Protein AF-A0AAD8MUQ8-F1 (afdb_monomer)

Radius of gyration: 21.87 Å; Cα contacts (8 Å, |Δi|>4): 112; chains: 1; bounding box: 61×29×67 Å

Mean predicted aligned error: 5.76 Å

Structure (mmCIF, N/CA/C/O backbone):
data_AF-A0AAD8MUQ8-F1
#
_entry.id   AF-A0AAD8MUQ8-F1
#
loop_
_atom_site.group_PDB
_atom_site.id
_atom_site.type_symbol
_atom_site.label_atom_id
_atom_site.label_alt_id
_atom_site.label_comp_id
_atom_site.label_asym_id
_atom_site.label_entity_id
_atom_site.label_seq_id
_atom_site.pdbx_PDB_ins_code
_atom_site.Cartn_x
_atom_site.Cartn_y
_atom_site.Cartn_z
_atom_site.occupancy
_atom_site.B_iso_or_equiv
_atom_site.auth_seq_id
_atom_site.auth_comp_id
_atom_site.auth_asym_id
_atom_site.auth_atom_id
_atom_site.pdbx_PDB_model_num
ATOM 1 N N . MET A 1 1 ? 39.224 -3.585 -36.413 1.00 63.31 1 MET A N 1
ATOM 2 C CA . MET A 1 1 ? 38.374 -4.692 -35.929 1.00 63.31 1 MET A CA 1
ATOM 3 C C . MET A 1 1 ? 38.077 -4.541 -34.438 1.00 63.31 1 MET A C 1
ATOM 5 O O . MET A 1 1 ? 36.918 -4.618 -34.053 1.00 63.31 1 MET A O 1
ATOM 9 N N . ASP A 1 2 ? 39.071 -4.199 -33.618 1.00 81.38 2 ASP A N 1
ATOM 10 C CA . ASP A 1 2 ? 38.879 -4.048 -32.164 1.00 81.38 2 ASP A CA 1
ATOM 11 C C . ASP A 1 2 ? 37.987 -2.857 -31.776 1.00 81.38 2 ASP A C 1
ATOM 13 O O . ASP A 1 2 ? 37.085 -2.999 -30.955 1.00 81.38 2 ASP A O 1
ATOM 17 N N . ALA A 1 3 ? 38.149 -1.700 -32.433 1.00 87.19 3 ALA A N 1
ATOM 18 C CA . ALA A 1 3 ? 37.332 -0.510 -32.158 1.00 87.19 3 ALA A CA 1
ATOM 19 C C . ALA A 1 3 ? 35.840 -0.701 -32.504 1.00 87.19 3 ALA A C 1
ATOM 21 O O . ALA A 1 3 ? 34.961 -0.229 -31.783 1.00 87.19 3 ALA A O 1
ATOM 22 N N . THR A 1 4 ? 35.538 -1.433 -33.582 1.00 92.50 4 THR A N 1
ATOM 23 C CA . THR A 1 4 ? 34.160 -1.748 -33.990 1.00 92.50 4 THR A CA 1
ATOM 24 C C . THR A 1 4 ? 33.505 -2.737 -33.029 1.00 92.50 4 THR A C 1
ATOM 26 O O . THR A 1 4 ? 32.355 -2.541 -32.644 1.00 92.50 4 THR A O 1
ATOM 29 N N . ILE A 1 5 ? 34.248 -3.758 -32.581 1.00 91.94 5 ILE A N 1
ATOM 30 C CA . ILE A 1 5 ? 33.769 -4.720 -31.578 1.00 91.94 5 ILE A CA 1
ATOM 31 C C . ILE A 1 5 ? 33.508 -4.004 -30.246 1.00 91.94 5 ILE A C 1
ATOM 33 O O . ILE A 1 5 ? 32.433 -4.164 -29.669 1.00 91.94 5 ILE A O 1
ATOM 37 N N . ALA A 1 6 ? 34.432 -3.150 -29.793 1.00 92.38 6 ALA A N 1
ATOM 38 C CA . ALA A 1 6 ? 34.261 -2.362 -28.574 1.00 92.38 6 ALA A CA 1
ATOM 39 C C . ALA A 1 6 ? 33.020 -1.452 -28.637 1.00 92.38 6 ALA A C 1
ATOM 41 O O . ALA A 1 6 ? 32.231 -1.414 -27.693 1.00 92.38 6 ALA A O 1
ATOM 42 N N . SER A 1 7 ? 32.795 -0.771 -29.766 1.00 94.19 7 SER A N 1
ATOM 43 C CA . SER A 1 7 ? 31.617 0.083 -29.974 1.00 94.19 7 SER A CA 1
ATOM 44 C C . SER A 1 7 ? 30.297 -0.698 -29.908 1.00 94.19 7 SER A C 1
ATOM 46 O O . SER A 1 7 ? 29.341 -0.247 -29.266 1.00 94.19 7 SER A O 1
ATOM 48 N N . ILE A 1 8 ? 30.248 -1.898 -30.499 1.00 95.56 8 ILE A N 1
ATOM 49 C CA . ILE A 1 8 ? 29.075 -2.780 -30.417 1.00 95.56 8 ILE A CA 1
ATOM 50 C C . ILE A 1 8 ? 28.816 -3.188 -28.963 1.00 95.56 8 ILE A C 1
ATOM 52 O O . ILE A 1 8 ? 27.686 -3.067 -28.489 1.00 95.56 8 ILE A O 1
ATOM 56 N N . VAL A 1 9 ? 29.849 -3.614 -28.229 1.00 96.00 9 VAL A N 1
ATOM 57 C CA . VAL A 1 9 ? 29.714 -4.027 -26.822 1.00 96.00 9 VAL A CA 1
ATOM 58 C C . VAL A 1 9 ? 29.186 -2.881 -25.957 1.00 96.00 9 VAL A C 1
ATOM 60 O O . VAL A 1 9 ? 28.231 -3.074 -25.205 1.00 96.00 9 VAL A O 1
ATOM 63 N N . ILE A 1 10 ? 29.742 -1.675 -26.100 1.00 96.75 10 ILE A N 1
ATOM 64 C CA . ILE A 1 10 ? 29.284 -0.484 -25.366 1.00 96.75 10 ILE A CA 1
ATOM 65 C C . ILE A 1 10 ? 27.815 -0.187 -25.681 1.00 96.75 10 ILE A C 1
ATOM 67 O O . ILE A 1 10 ? 27.024 0.06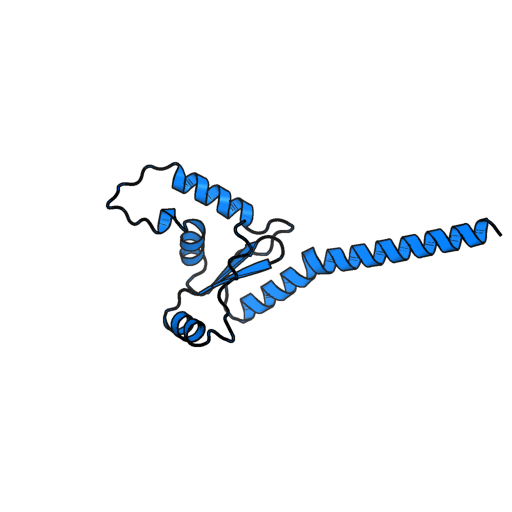6 -24.771 1.00 96.75 10 ILE A O 1
ATOM 71 N N . SER A 1 11 ? 27.431 -0.263 -26.956 1.00 96.44 11 SER A N 1
ATOM 72 C CA . SER A 1 11 ? 26.056 -0.002 -27.392 1.00 96.44 11 SER A CA 1
ATOM 73 C C . SER A 1 11 ? 25.070 -1.010 -26.795 1.00 96.44 11 SER A C 1
ATOM 75 O O . SER A 1 11 ? 24.010 -0.629 -26.295 1.00 96.44 11 SER A O 1
ATOM 77 N N . VAL A 1 12 ? 25.433 -2.296 -26.776 1.00 97.31 12 VAL A N 1
ATOM 78 C CA . VAL A 1 12 ? 24.619 -3.353 -26.156 1.00 97.31 12 VAL A CA 1
ATOM 79 C C . VAL A 1 12 ? 24.483 -3.122 -24.651 1.00 97.31 12 VAL A C 1
ATOM 81 O O . VAL A 1 12 ? 23.370 -3.179 -24.124 1.00 97.31 12 VAL A O 1
ATOM 84 N N . LEU A 1 13 ? 25.577 -2.801 -23.954 1.00 97.69 13 LEU A N 1
ATOM 85 C CA . LEU A 1 13 ? 25.544 -2.501 -22.520 1.00 97.69 13 LEU A CA 1
ATOM 86 C C . LEU A 1 13 ? 24.654 -1.291 -22.214 1.00 97.69 13 LEU A C 1
ATOM 88 O O . LEU A 1 13 ? 23.829 -1.352 -21.300 1.00 97.69 13 LEU A O 1
ATOM 92 N N . ALA A 1 14 ? 24.756 -0.223 -23.007 1.00 97.56 14 ALA A N 1
ATOM 93 C CA . ALA A 1 14 ? 23.923 0.965 -22.859 1.00 97.56 14 ALA A CA 1
ATOM 94 C C . ALA A 1 14 ? 22.428 0.643 -23.025 1.00 97.56 14 ALA A C 1
ATOM 96 O O . ALA A 1 14 ? 21.610 1.066 -22.204 1.00 97.56 14 ALA A O 1
ATOM 97 N N . LEU A 1 15 ? 22.063 -0.163 -24.029 1.00 97.88 15 LEU A N 1
ATOM 98 C CA . LEU A 1 15 ? 20.681 -0.608 -24.236 1.00 97.88 15 LEU A CA 1
ATOM 99 C C . LEU A 1 15 ? 20.166 -1.459 -23.072 1.00 97.88 15 LEU A C 1
ATOM 101 O O . LEU A 1 15 ? 19.025 -1.288 -22.637 1.00 97.88 15 LEU A O 1
ATOM 105 N N . VAL A 1 16 ? 21.000 -2.353 -22.536 1.00 97.88 16 VAL A N 1
ATOM 106 C CA . VAL A 1 16 ? 20.649 -3.174 -21.371 1.00 97.88 16 VAL A CA 1
ATOM 107 C C . VAL A 1 16 ? 20.391 -2.287 -20.152 1.00 97.88 16 VAL A C 1
ATOM 109 O O . VAL A 1 16 ? 19.338 -2.418 -19.523 1.00 97.88 16 VAL A O 1
ATOM 112 N N . ILE A 1 17 ? 21.293 -1.345 -19.857 1.00 97.94 17 ILE A N 1
ATOM 113 C CA . ILE A 1 17 ? 21.144 -0.390 -18.750 1.00 97.94 17 ILE A CA 1
ATOM 114 C C . ILE A 1 17 ? 19.855 0.418 -18.918 1.00 97.94 17 ILE A C 1
ATOM 116 O O . ILE A 1 17 ? 19.040 0.458 -17.996 1.00 97.94 17 ILE A O 1
ATOM 120 N N . LEU A 1 18 ? 19.622 0.987 -20.103 1.00 98.00 18 LEU A N 1
ATOM 121 C CA . LEU A 1 18 ? 18.411 1.750 -20.407 1.00 98.00 18 LEU A CA 1
ATOM 122 C C . LEU A 1 18 ? 17.141 0.916 -20.190 1.00 98.00 18 LEU A C 1
ATOM 124 O O . LEU A 1 18 ? 16.159 1.378 -19.607 1.00 98.00 18 LEU A O 1
ATOM 128 N N . ARG A 1 19 ? 17.147 -0.349 -20.614 1.00 98.00 19 ARG A N 1
ATOM 129 C CA . ARG A 1 19 ? 15.989 -1.224 -20.420 1.00 98.00 19 ARG A CA 1
ATOM 130 C C . ARG A 1 19 ? 15.718 -1.480 -18.935 1.00 98.00 19 ARG A C 1
ATOM 132 O O . ARG A 1 19 ? 14.557 -1.493 -18.514 1.00 98.00 19 ARG A O 1
ATOM 139 N N . TYR A 1 20 ? 16.766 -1.681 -18.136 1.00 97.75 20 TYR A N 1
ATOM 140 C CA . TYR A 1 20 ? 16.641 -1.881 -16.692 1.00 97.75 20 TYR A CA 1
ATOM 141 C C . TYR A 1 20 ? 16.173 -0.619 -15.967 1.00 97.75 20 TYR A C 1
ATOM 143 O O . TYR A 1 20 ? 15.289 -0.724 -15.114 1.00 97.75 20 TYR A O 1
ATOM 151 N N . THR A 1 21 ? 16.680 0.563 -16.326 1.00 97.25 21 THR A N 1
ATOM 152 C CA . THR A 1 21 ? 16.244 1.831 -15.719 1.00 97.25 21 THR A CA 1
ATOM 153 C C . THR A 1 21 ? 14.771 2.105 -16.008 1.00 97.25 21 THR A C 1
ATOM 155 O O . THR A 1 21 ? 14.021 2.406 -15.080 1.00 97.25 21 THR A O 1
ATOM 158 N N . ILE A 1 22 ? 14.307 1.884 -17.244 1.00 97.56 22 ILE A N 1
ATOM 159 C CA . ILE A 1 22 ? 12.883 1.997 -17.602 1.00 97.56 22 ILE A CA 1
ATOM 160 C C . ILE A 1 22 ? 12.039 1.002 -16.797 1.00 97.56 22 ILE A C 1
ATOM 162 O O . ILE A 1 22 ? 10.992 1.361 -16.250 1.00 97.56 22 ILE A O 1
ATOM 166 N N . LYS A 1 23 ? 12.483 -0.256 -16.680 1.00 97.00 23 LYS A N 1
ATOM 167 C CA . LYS A 1 23 ? 11.779 -1.278 -15.890 1.00 97.00 23 LYS A CA 1
ATOM 168 C C . LYS A 1 23 ? 11.684 -0.879 -14.413 1.00 97.00 23 LYS A C 1
ATOM 170 O O . LYS A 1 23 ? 10.627 -1.059 -13.802 1.00 97.00 23 LYS A O 1
ATOM 175 N N . LEU A 1 24 ? 12.755 -0.320 -13.852 1.00 96.06 24 LEU A N 1
ATOM 176 C CA . LEU A 1 24 ? 12.812 0.134 -12.466 1.00 96.06 24 LEU A CA 1
ATOM 177 C C . LEU A 1 24 ? 11.902 1.347 -12.242 1.00 96.06 24 LEU A C 1
ATOM 179 O O . LEU A 1 24 ? 11.061 1.317 -11.345 1.00 96.06 24 LEU A O 1
ATOM 183 N N . ALA A 1 25 ? 11.977 2.357 -13.109 1.00 95.94 25 ALA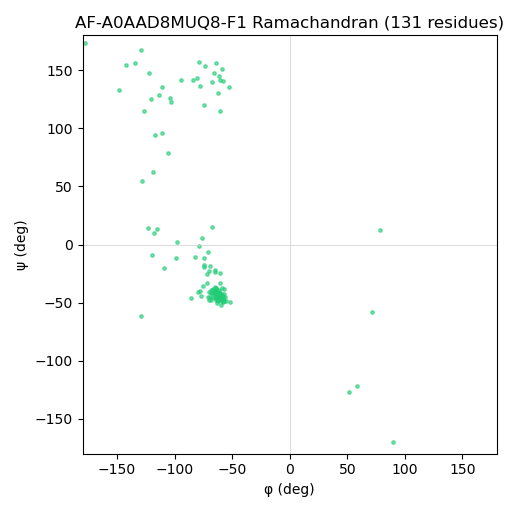 A N 1
ATOM 184 C CA . ALA A 1 25 ? 11.104 3.527 -13.059 1.00 95.94 25 ALA A CA 1
ATOM 185 C C . ALA A 1 25 ? 9.623 3.127 -13.167 1.00 95.94 25 ALA A C 1
ATOM 187 O O . ALA A 1 25 ? 8.782 3.578 -12.388 1.00 95.94 25 ALA A O 1
ATOM 188 N N . ASN A 1 26 ? 9.291 2.195 -14.062 1.00 95.94 26 ASN A N 1
ATOM 189 C CA . ASN A 1 26 ? 7.931 1.674 -14.182 1.00 95.94 26 ASN A CA 1
ATOM 190 C C . ASN A 1 26 ? 7.459 0.966 -12.912 1.00 95.94 26 ASN A C 1
ATOM 192 O O . ASN A 1 26 ? 6.340 1.207 -12.457 1.00 95.94 26 ASN A O 1
ATOM 196 N N . ARG A 1 27 ? 8.300 0.116 -12.316 1.00 94.25 27 ARG A N 1
ATOM 197 C CA . ARG A 1 27 ? 7.950 -0.651 -11.115 1.00 94.25 27 ARG A CA 1
ATOM 198 C C . ARG A 1 27 ? 7.812 0.227 -9.874 1.00 94.25 27 ARG A C 1
ATOM 200 O O . ARG A 1 27 ? 6.864 0.037 -9.117 1.00 94.25 27 ARG A O 1
ATOM 207 N N . TYR A 1 28 ? 8.751 1.143 -9.662 1.00 95.19 28 TYR A N 1
ATOM 208 C CA . TYR A 1 28 ? 8.872 1.893 -8.415 1.00 95.19 28 TYR A CA 1
ATOM 209 C C . TYR A 1 28 ? 8.261 3.291 -8.470 1.00 95.19 28 TYR A C 1
ATOM 211 O O . TYR A 1 28 ? 8.109 3.878 -7.406 1.00 95.19 28 TYR A O 1
ATOM 219 N N . TRP A 1 29 ? 7.887 3.817 -9.642 1.00 93.75 29 TRP A N 1
ATOM 220 C CA . TRP A 1 29 ? 7.335 5.171 -9.775 1.00 93.75 29 TRP A CA 1
ATOM 221 C C . TRP A 1 29 ? 6.020 5.216 -10.556 1.00 93.75 29 TRP A C 1
ATOM 223 O O . TRP A 1 29 ? 4.983 5.580 -9.999 1.00 93.75 29 TRP A O 1
ATOM 233 N N . PHE A 1 30 ? 6.021 4.810 -11.830 1.00 95.75 30 PHE A N 1
ATOM 234 C CA . PHE A 1 30 ? 4.849 5.004 -12.693 1.00 95.75 30 PHE A CA 1
ATOM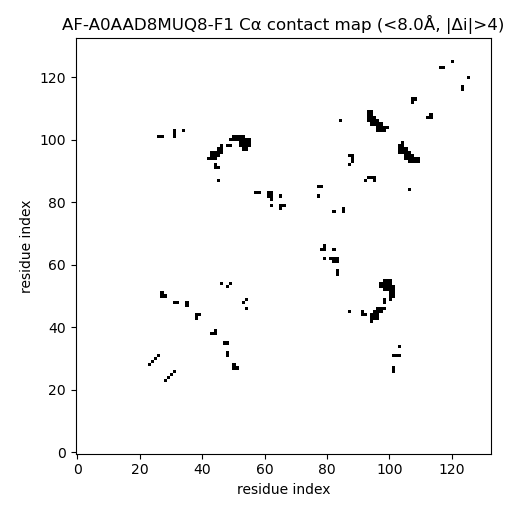 235 C C . PHE A 1 30 ? 3.673 4.092 -12.326 1.00 95.75 30 PHE A C 1
ATOM 237 O O . PHE A 1 30 ? 2.535 4.557 -12.227 1.00 95.75 30 PHE A O 1
ATOM 244 N N . ARG A 1 31 ? 3.924 2.798 -12.084 1.00 95.69 31 ARG A N 1
ATOM 245 C CA . ARG A 1 31 ? 2.865 1.841 -11.730 1.00 95.69 31 ARG A CA 1
ATOM 246 C C . ARG A 1 31 ? 2.195 2.182 -10.390 1.00 95.69 31 ARG A C 1
ATOM 248 O O . ARG A 1 31 ? 0.964 2.234 -10.388 1.00 95.69 31 ARG A O 1
ATOM 255 N N . PRO A 1 32 ? 2.925 2.464 -9.290 1.00 95.69 32 PRO A N 1
ATOM 256 C CA . PRO A 1 32 ? 2.304 2.879 -8.033 1.00 95.69 32 PRO A CA 1
ATOM 257 C C . PRO A 1 32 ? 1.448 4.141 -8.180 1.00 95.69 32 PRO A C 1
ATOM 259 O O . PRO A 1 32 ? 0.294 4.128 -7.764 1.00 95.69 32 PRO A O 1
ATOM 262 N N . LYS A 1 33 ? 1.934 5.180 -8.877 1.00 95.62 33 LYS A N 1
ATOM 263 C CA . LYS A 1 33 ? 1.150 6.407 -9.120 1.00 95.62 33 LYS A CA 1
ATOM 264 C C . LYS A 1 33 ? -0.127 6.154 -9.922 1.00 95.62 33 LYS A C 1
ATOM 266 O O . LYS A 1 33 ? -1.172 6.726 -9.619 1.00 95.62 33 LYS A O 1
ATOM 271 N N . LYS A 1 34 ? -0.072 5.276 -10.931 1.00 97.06 34 LYS A N 1
ATOM 272 C CA . LYS A 1 34 ? -1.258 4.894 -11.712 1.00 97.06 34 LYS A CA 1
ATOM 273 C C . LYS A 1 34 ? -2.287 4.162 -10.848 1.00 97.06 34 LYS A C 1
ATOM 275 O O . LYS A 1 34 ? -3.473 4.461 -10.948 1.00 97.06 34 LYS A O 1
ATOM 280 N N . ILE A 1 35 ? -1.840 3.229 -10.003 1.00 97.25 35 ILE A N 1
ATOM 281 C CA . ILE A 1 35 ? -2.709 2.527 -9.046 1.00 97.25 35 ILE A CA 1
ATOM 282 C C . ILE A 1 35 ? -3.320 3.528 -8.065 1.00 97.25 35 ILE A C 1
ATOM 284 O O . ILE A 1 35 ? -4.531 3.523 -7.886 1.00 97.25 35 ILE A O 1
ATOM 288 N N . GLU A 1 36 ? -2.515 4.426 -7.493 1.00 97.06 36 GLU A N 1
ATOM 289 C CA . GLU A 1 36 ? -2.989 5.448 -6.557 1.00 97.06 36 GLU A CA 1
ATOM 290 C C . GLU A 1 36 ? -4.117 6.289 -7.163 1.00 97.06 36 GLU A C 1
ATOM 292 O O . GLU A 1 36 ? -5.173 6.446 -6.551 1.00 97.06 36 GLU A O 1
ATOM 297 N N . LYS A 1 37 ? -3.923 6.772 -8.396 1.00 97.88 37 LYS A N 1
ATOM 298 C CA . LYS A 1 37 ? -4.940 7.539 -9.119 1.00 97.88 37 LYS A CA 1
ATOM 299 C C . LYS A 1 37 ? -6.243 6.746 -9.262 1.00 97.88 37 LYS A C 1
ATOM 301 O O . LYS A 1 37 ? -7.300 7.260 -8.914 1.00 97.88 37 LYS A O 1
ATOM 306 N N . ARG A 1 38 ? -6.166 5.483 -9.700 1.00 98.06 38 ARG A N 1
ATOM 307 C CA . ARG A 1 38 ? -7.344 4.607 -9.836 1.00 98.06 38 ARG A CA 1
ATOM 308 C C . ARG A 1 38 ? -8.056 4.375 -8.505 1.00 98.06 38 ARG A C 1
ATOM 310 O O . ARG A 1 38 ? -9.278 4.403 -8.458 1.00 98.06 38 ARG A O 1
ATOM 317 N N . LEU A 1 39 ? -7.316 4.170 -7.419 1.00 97.56 39 LEU A N 1
ATOM 318 C CA . LEU A 1 39 ? -7.914 3.979 -6.096 1.00 97.56 39 LEU A CA 1
ATOM 319 C C . LEU A 1 39 ? -8.660 5.231 -5.627 1.00 97.56 39 LEU A C 1
ATOM 321 O O . LEU A 1 39 ? -9.777 5.119 -5.123 1.00 97.56 39 LEU A O 1
ATOM 325 N N . ARG A 1 40 ? -8.086 6.417 -5.856 1.00 97.31 40 ARG A N 1
ATOM 326 C CA . ARG A 1 40 ? -8.741 7.695 -5.548 1.00 97.31 40 ARG A CA 1
ATOM 327 C C . ARG A 1 40 ? -10.013 7.901 -6.376 1.00 97.31 40 ARG A C 1
ATOM 329 O O . ARG A 1 40 ? -11.022 8.308 -5.811 1.00 97.31 40 ARG A O 1
ATOM 336 N N . GLU A 1 41 ? -9.991 7.554 -7.666 1.00 97.81 41 GLU A N 1
ATOM 337 C CA . GLU A 1 41 ? -11.181 7.555 -8.539 1.00 97.81 41 GLU A CA 1
ATOM 338 C C . GLU A 1 41 ? -12.285 6.618 -8.009 1.00 97.81 41 GLU A C 1
ATOM 340 O O . GLU A 1 41 ? -13.458 6.972 -8.028 1.00 97.81 41 GLU A O 1
ATOM 345 N N . LEU A 1 42 ? -11.919 5.459 -7.449 1.00 95.75 42 LEU A N 1
ATOM 346 C CA . LEU A 1 42 ? -12.847 4.506 -6.813 1.00 95.75 42 LEU A CA 1
ATOM 347 C C . LEU A 1 42 ? -13.320 4.934 -5.406 1.00 95.75 42 LEU A C 1
ATOM 349 O O . LEU A 1 42 ? -13.992 4.165 -4.703 1.00 95.75 42 LEU A O 1
ATOM 353 N N . GLY A 1 43 ? -12.957 6.140 -4.965 1.00 96.00 43 GLY A N 1
ATOM 354 C CA . GLY A 1 43 ? -13.338 6.708 -3.674 1.00 96.00 43 GLY A CA 1
ATOM 355 C C . GLY A 1 43 ? -12.536 6.182 -2.484 1.00 96.00 43 GLY A C 1
ATOM 356 O O . GLY A 1 43 ? -12.939 6.402 -1.343 1.00 96.00 43 GLY A O 1
ATOM 357 N N . PHE A 1 44 ? -11.421 5.482 -2.712 1.00 97.44 44 PHE A N 1
ATOM 358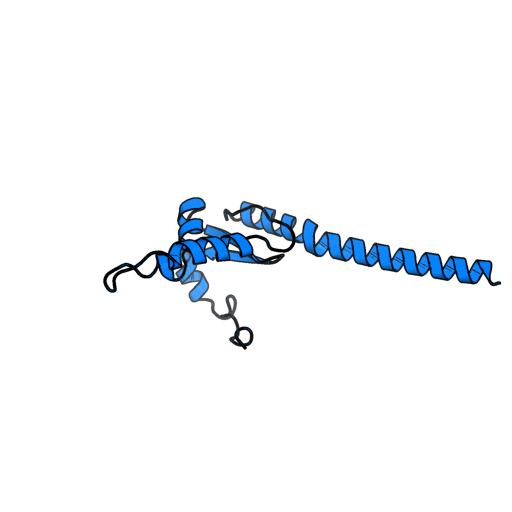 C CA . PHE A 1 44 ? -10.508 5.105 -1.636 1.00 97.44 44 PHE A CA 1
ATOM 359 C C . PHE A 1 44 ? -9.590 6.274 -1.266 1.00 97.44 44 PHE A C 1
ATOM 361 O O . PHE A 1 44 ? -9.123 7.028 -2.123 1.00 97.44 44 PHE A O 1
ATOM 368 N N . ARG A 1 45 ? -9.289 6.406 0.028 1.00 97.38 45 ARG A N 1
ATOM 369 C CA . ARG A 1 45 ? -8.380 7.434 0.557 1.00 97.38 45 ARG A CA 1
ATOM 370 C C . ARG A 1 45 ? -7.218 6.800 1.317 1.00 97.38 45 ARG A C 1
ATOM 372 O O . ARG A 1 45 ? -7.363 5.747 1.918 1.00 97.38 45 ARG A O 1
ATOM 379 N N . GLY A 1 46 ? -6.051 7.423 1.283 1.00 96.19 46 GLY A N 1
ATOM 380 C CA . GLY A 1 46 ? -4.854 6.856 1.892 1.00 96.19 46 GLY A CA 1
ATOM 381 C C . GLY A 1 46 ? -3.659 7.784 1.772 1.00 96.19 46 GLY A C 1
ATOM 382 O O . GLY A 1 46 ? -3.728 8.828 1.102 1.00 96.19 46 GLY A O 1
ATOM 383 N N . ASN A 1 47 ? -2.563 7.389 2.418 1.00 95.62 47 ASN A N 1
ATOM 384 C CA . ASN A 1 47 ? -1.285 8.070 2.265 1.00 95.62 47 ASN A CA 1
ATOM 385 C C . ASN A 1 47 ? -0.831 8.003 0.787 1.00 95.62 47 ASN A C 1
ATOM 387 O O . ASN A 1 47 ? -1.017 6.974 0.125 1.00 95.62 47 ASN A O 1
ATOM 391 N N . PRO A 1 48 ? -0.234 9.080 0.245 1.00 95.25 48 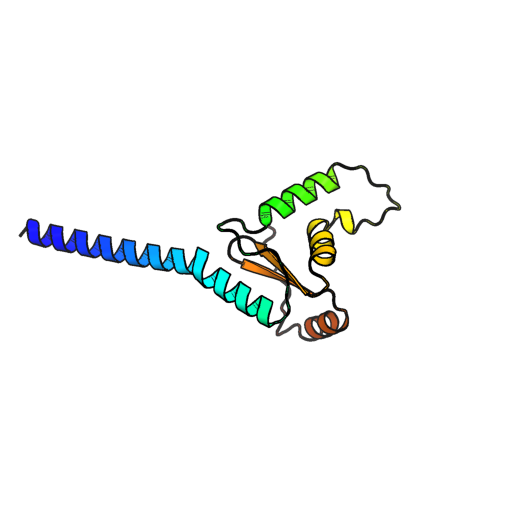PRO A N 1
ATOM 392 C CA . PRO A 1 48 ? 0.424 9.025 -1.056 1.00 95.25 48 PRO A CA 1
ATOM 393 C C . PRO A 1 48 ? 1.540 7.978 -1.075 1.00 95.25 48 PRO A C 1
ATOM 395 O O . PRO A 1 48 ? 2.168 7.704 -0.049 1.00 95.25 48 PRO A O 1
ATOM 398 N N . TYR A 1 49 ? 1.815 7.405 -2.245 1.00 95.06 49 TYR A N 1
ATOM 399 C CA . TYR A 1 49 ? 2.883 6.417 -2.377 1.00 95.06 49 TYR A CA 1
ATOM 400 C C . TYR A 1 49 ? 4.270 7.001 -2.037 1.00 95.06 49 TYR A C 1
ATOM 402 O O . TYR A 1 49 ? 4.683 8.023 -2.591 1.00 95.06 49 TYR A O 1
ATOM 410 N N . ARG A 1 50 ? 5.018 6.301 -1.170 1.00 93.88 50 ARG A N 1
ATOM 411 C CA . ARG A 1 50 ? 6.432 6.562 -0.835 1.00 93.88 50 ARG A CA 1
ATOM 412 C C . ARG A 1 50 ? 7.315 5.438 -1.383 1.00 93.88 50 ARG A C 1
ATOM 414 O O . ARG A 1 50 ? 6.977 4.263 -1.237 1.00 93.88 50 ARG A O 1
ATOM 421 N N . ILE A 1 51 ? 8.445 5.786 -2.006 1.00 90.19 51 ILE A N 1
ATOM 422 C CA . ILE A 1 51 ? 9.311 4.814 -2.696 1.00 90.19 51 ILE A CA 1
ATOM 423 C C . ILE A 1 51 ? 9.849 3.755 -1.713 1.00 90.19 51 ILE A C 1
ATOM 425 O O . ILE A 1 51 ? 10.168 4.052 -0.564 1.00 90.19 51 ILE A O 1
ATOM 429 N N . VAL A 1 52 ? 9.989 2.519 -2.203 1.00 80.56 52 VAL A N 1
ATOM 430 C CA . VAL A 1 52 ? 10.598 1.344 -1.546 1.00 80.56 52 VAL A CA 1
ATOM 431 C C . VAL A 1 52 ? 9.772 0.746 -0.410 1.00 80.56 52 VAL A C 1
ATOM 433 O O . VAL A 1 52 ? 9.416 -0.426 -0.510 1.00 80.56 52 VAL A O 1
ATOM 436 N N . PHE A 1 53 ? 9.443 1.517 0.626 1.00 84.88 53 PHE A N 1
ATOM 437 C CA . PHE A 1 53 ? 8.842 0.984 1.858 1.00 84.88 53 PHE A CA 1
ATOM 438 C C . PHE A 1 53 ? 7.368 1.351 2.042 1.00 84.88 53 PHE A C 1
ATOM 440 O O . PHE A 1 53 ? 6.649 0.635 2.741 1.00 84.88 53 PHE A O 1
ATOM 447 N N . GLY A 1 54 ? 6.880 2.400 1.373 1.00 91.75 54 GLY A N 1
ATOM 448 C CA . GLY A 1 54 ? 5.506 2.857 1.557 1.00 91.75 54 GLY A CA 1
ATOM 449 C C . GLY A 1 54 ? 5.239 3.234 3.017 1.00 91.75 54 GLY A C 1
ATOM 450 O O . GLY A 1 54 ? 5.929 4.083 3.574 1.00 91.75 54 GLY A O 1
ATOM 451 N N . ASP A 1 55 ? 4.256 2.575 3.623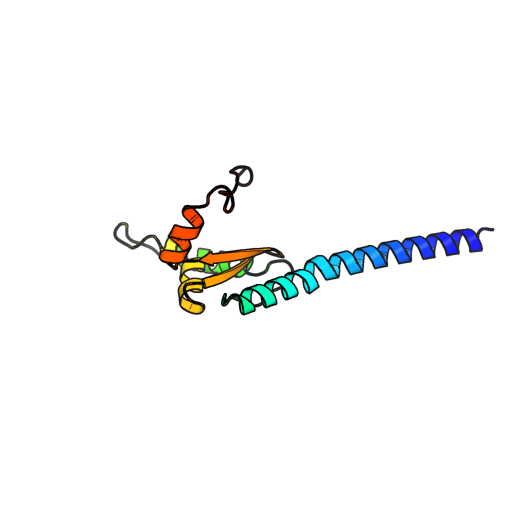 1.00 94.62 55 ASP A N 1
ATOM 452 C CA . ASP A 1 55 ? 3.791 2.778 4.997 1.00 94.62 55 ASP A CA 1
ATOM 453 C C . ASP A 1 55 ? 4.378 1.784 6.012 1.00 94.62 55 ASP A C 1
ATOM 455 O O . ASP A 1 55 ? 4.040 1.840 7.193 1.00 94.62 55 ASP A O 1
ATOM 459 N N . ALA A 1 56 ? 5.264 0.874 5.590 1.00 91.38 56 ALA A N 1
ATOM 460 C CA . ALA A 1 56 ? 5.778 -0.194 6.453 1.00 91.38 56 ALA A CA 1
ATOM 461 C C . ALA A 1 56 ? 6.445 0.327 7.742 1.00 91.38 56 ALA A C 1
ATOM 463 O O . ALA A 1 56 ? 6.252 -0.248 8.813 1.00 91.38 56 ALA A O 1
ATOM 464 N N . ASN A 1 57 ? 7.176 1.440 7.651 1.00 91.12 57 ASN A N 1
ATOM 465 C CA . ASN A 1 57 ? 7.819 2.054 8.813 1.00 91.12 57 ASN A CA 1
ATOM 466 C C . ASN A 1 57 ? 6.783 2.596 9.804 1.00 91.12 57 ASN A C 1
ATOM 468 O O . ASN A 1 57 ? 6.884 2.328 10.998 1.00 91.12 57 ASN A O 1
ATOM 472 N N . ASP A 1 58 ? 5.752 3.290 9.318 1.00 93.75 58 ASP A N 1
ATOM 473 C CA . ASP A 1 58 ? 4.696 3.833 10.177 1.00 93.75 58 ASP A CA 1
ATOM 474 C C . ASP A 1 58 ? 3.917 2.707 10.873 1.00 93.75 58 ASP A C 1
ATOM 476 O O . ASP A 1 58 ? 3.564 2.835 12.044 1.00 93.75 58 ASP A O 1
ATOM 480 N N . VAL A 1 59 ? 3.687 1.585 10.177 1.00 93.56 59 VAL A N 1
ATOM 481 C CA . VAL A 1 59 ? 3.070 0.381 10.757 1.00 93.56 59 VAL A CA 1
ATOM 482 C C . VAL A 1 59 ? 3.895 -0.126 11.941 1.00 93.56 59 VAL A C 1
ATOM 484 O O . VAL A 1 59 ? 3.332 -0.397 13.002 1.00 93.56 59 VAL A O 1
ATOM 487 N N . GLY A 1 60 ? 5.216 -0.242 11.775 1.00 92.12 60 GLY A N 1
ATOM 488 C CA . GLY A 1 60 ? 6.127 -0.687 12.832 1.00 92.12 60 GLY A CA 1
ATOM 489 C C . GLY A 1 60 ? 6.186 0.285 14.012 1.00 92.12 60 GLY A C 1
ATOM 490 O O . GLY A 1 60 ? 6.059 -0.141 15.158 1.00 92.12 60 GLY A O 1
ATOM 491 N N . LEU A 1 61 ? 6.304 1.585 13.734 1.00 94.38 61 LEU A N 1
ATOM 492 C CA . LEU A 1 61 ? 6.377 2.638 14.752 1.00 94.38 61 LEU A CA 1
ATOM 493 C C . LEU A 1 61 ? 5.103 2.714 15.595 1.00 94.38 61 LEU A C 1
ATOM 495 O O . LEU A 1 61 ? 5.168 2.677 16.823 1.00 94.38 61 LEU A O 1
ATOM 499 N N . ILE A 1 62 ? 3.936 2.765 14.947 1.00 94.50 62 ILE A N 1
ATOM 500 C CA . ILE A 1 62 ? 2.647 2.810 15.645 1.00 94.50 62 ILE A CA 1
ATOM 501 C C . ILE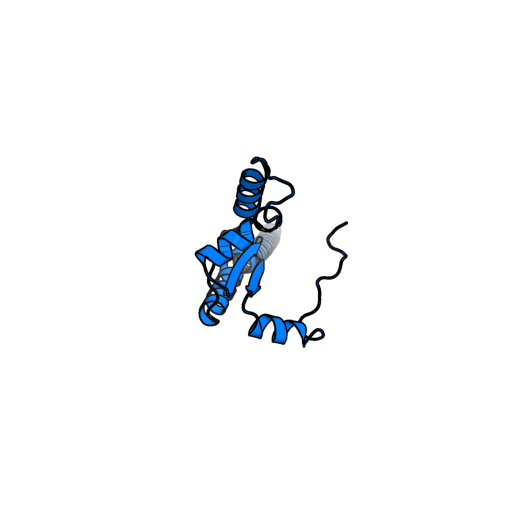 A 1 62 ? 2.420 1.518 16.433 1.00 94.50 62 ILE A C 1
ATOM 503 O O . ILE A 1 62 ? 1.935 1.568 17.564 1.00 94.50 62 ILE A O 1
ATOM 507 N N . ARG A 1 63 ? 2.810 0.359 15.884 1.00 93.38 63 ARG A N 1
ATOM 508 C CA . ARG A 1 63 ? 2.754 -0.907 16.623 1.00 93.38 63 ARG A CA 1
ATOM 509 C C . ARG A 1 63 ? 3.607 -0.837 17.884 1.00 93.38 63 ARG A C 1
ATOM 511 O O . ARG A 1 63 ? 3.066 -1.088 18.953 1.00 93.38 63 ARG A O 1
ATOM 518 N N . ALA A 1 64 ? 4.876 -0.445 17.772 1.00 93.31 64 ALA A N 1
ATOM 519 C CA . ALA A 1 64 ? 5.789 -0.326 18.907 1.00 93.31 64 ALA A CA 1
ATOM 520 C C . ALA A 1 64 ? 5.240 0.619 19.991 1.00 93.31 64 ALA A C 1
ATOM 522 O O . ALA A 1 64 ? 5.229 0.264 21.170 1.00 93.31 64 ALA A O 1
ATOM 523 N N . GLN A 1 65 ? 4.713 1.780 19.584 1.00 93.56 65 GLN A N 1
ATOM 524 C CA . GLN A 1 65 ? 4.138 2.785 20.481 1.00 93.56 65 GLN A CA 1
ATOM 525 C C . GLN A 1 65 ? 2.893 2.290 21.225 1.00 93.56 65 GLN A C 1
ATOM 527 O O . GLN A 1 65 ? 2.687 2.636 22.387 1.00 93.56 65 GLN A O 1
ATOM 532 N N . VAL A 1 66 ? 2.031 1.519 20.561 1.00 92.00 66 VAL A N 1
ATOM 533 C CA . VAL A 1 66 ? 0.855 0.944 21.220 1.00 92.00 66 VAL A CA 1
ATOM 534 C C . VAL A 1 66 ? 1.264 -0.228 22.102 1.00 92.00 66 VAL A C 1
ATOM 536 O O . VAL A 1 66 ? 0.702 -0.380 23.182 1.00 92.00 66 VAL A O 1
ATOM 539 N N . THR A 1 67 ? 2.256 -1.027 21.689 1.00 89.25 67 THR A N 1
ATOM 540 C CA . THR A 1 67 ? 2.712 -2.182 22.468 1.00 89.25 67 THR A CA 1
ATOM 541 C C . THR A 1 67 ? 3.489 -1.828 23.732 1.00 89.25 67 THR A C 1
ATOM 543 O O . THR A 1 67 ? 3.491 -2.616 24.674 1.00 89.25 67 THR A O 1
ATOM 546 N N . SER A 1 68 ? 4.121 -0.656 23.785 1.00 91.50 68 SER A N 1
ATOM 547 C CA . SER A 1 68 ? 4.866 -0.212 24.967 1.00 91.50 68 SER A CA 1
ATOM 548 C C . SER A 1 68 ? 3.973 0.229 26.129 1.00 91.50 68 SER A C 1
ATOM 550 O O . SER A 1 68 ? 4.441 0.305 27.261 1.00 91.50 68 SER A O 1
ATOM 552 N N . LYS A 1 69 ? 2.694 0.517 25.871 1.00 90.75 69 LYS A N 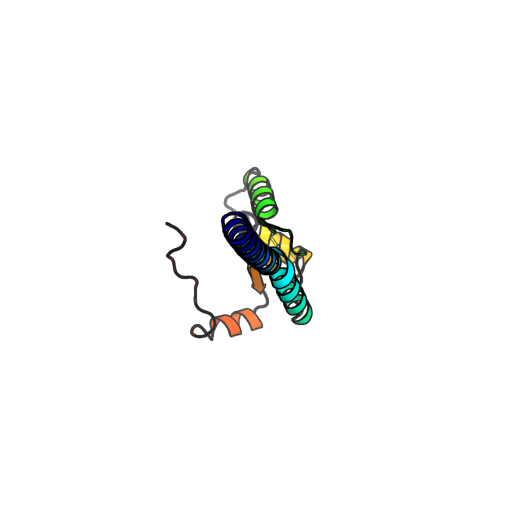1
ATOM 553 C CA . LYS A 1 69 ? 1.735 0.907 26.910 1.00 90.75 69 LYS A CA 1
ATOM 554 C C . LYS A 1 69 ? 1.145 -0.337 27.589 1.00 90.75 69 LYS A C 1
ATOM 556 O O . LYS A 1 69 ? 0.882 -1.316 26.883 1.00 90.75 69 LYS A O 1
ATOM 561 N N . PRO A 1 70 ? 0.921 -0.330 28.913 1.00 90.69 70 PRO A N 1
ATOM 562 C CA . PRO A 1 70 ? 0.171 -1.395 29.576 1.00 90.69 70 PRO A CA 1
ATOM 563 C C . PRO A 1 70 ? -1.283 -1.425 29.075 1.00 90.69 70 PRO A C 1
ATOM 565 O O . PRO A 1 70 ? -1.781 -0.430 28.546 1.00 90.69 70 PRO A O 1
ATOM 568 N N . MET A 1 71 ? -1.930 -2.583 29.191 1.00 92.38 71 MET A N 1
ATOM 569 C CA . MET A 1 71 ? -3.319 -2.823 28.789 1.00 92.38 71 MET A CA 1
ATOM 570 C C . MET A 1 71 ? -3.908 -3.869 29.733 1.00 92.38 71 MET A C 1
ATOM 572 O O . MET A 1 71 ? -3.265 -4.894 29.973 1.00 92.38 71 MET A O 1
ATOM 576 N N . GLU A 1 72 ? -5.103 -3.609 30.250 1.00 93.31 72 GLU A N 1
ATOM 577 C CA . GLU A 1 72 ? -5.813 -4.523 31.140 1.00 93.31 72 GLU A CA 1
ATOM 578 C C . GLU A 1 72 ? -6.480 -5.650 30.342 1.00 93.31 72 GLU A C 1
ATOM 580 O O . GLU A 1 72 ? -6.786 -5.510 29.156 1.00 93.31 72 GLU A O 1
ATOM 585 N N . LEU A 1 73 ? -6.757 -6.784 30.990 1.00 89.88 73 LEU A N 1
ATOM 586 C CA . LEU A 1 73 ? -7.432 -7.913 30.330 1.00 89.88 73 LEU A CA 1
ATOM 587 C C . LEU A 1 73 ? -8.873 -7.589 29.907 1.00 89.88 73 LEU A C 1
ATOM 589 O O . LEU A 1 73 ? -9.401 -8.223 28.997 1.00 89.88 73 LEU A O 1
ATOM 593 N N . SER A 1 74 ? -9.502 -6.615 30.565 1.00 93.44 74 SER A N 1
ATOM 594 C CA . SER A 1 74 ? -10.843 -6.126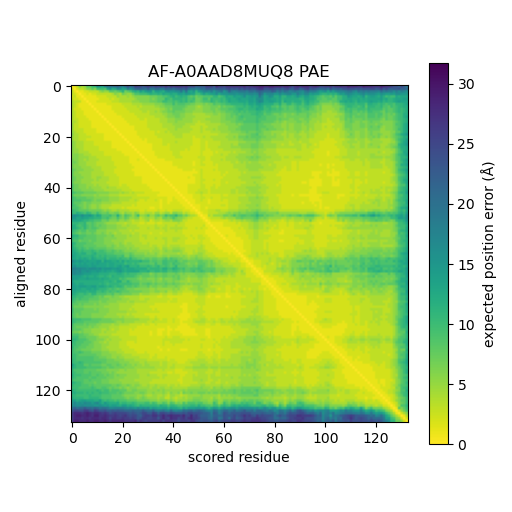 30.240 1.00 93.44 74 SER A CA 1
ATOM 595 C C . SER A 1 74 ? -10.870 -5.110 29.095 1.00 93.44 74 SER A C 1
ATOM 597 O O . SER A 1 74 ? -11.957 -4.759 28.635 1.00 93.44 74 SER A O 1
ATOM 599 N N . ASP A 1 75 ? -9.714 -4.605 28.656 1.00 90.44 75 ASP A N 1
ATOM 600 C CA . ASP A 1 75 ? -9.651 -3.572 27.625 1.00 90.44 75 ASP A CA 1
ATOM 601 C C . ASP A 1 75 ? -9.977 -4.127 26.232 1.00 90.44 75 ASP A C 1
ATOM 603 O O . ASP A 1 75 ? -9.730 -5.291 25.906 1.00 90.44 75 ASP A O 1
ATOM 607 N N . ASP A 1 76 ? -10.477 -3.252 25.355 1.00 89.38 76 ASP A N 1
ATOM 608 C CA . ASP A 1 76 ? -10.595 -3.565 23.931 1.00 89.38 76 ASP A CA 1
ATOM 609 C C . ASP A 1 76 ? -9.206 -3.866 23.345 1.00 89.38 76 ASP A C 1
ATOM 611 O O . ASP A 1 76 ? -8.348 -2.988 23.223 1.00 89.38 76 ASP A O 1
ATOM 615 N N . ILE A 1 77 ? -9.009 -5.114 22.919 1.00 90.56 77 ILE A N 1
ATOM 616 C CA . ILE A 1 77 ? -7.761 -5.583 22.313 1.00 90.56 77 ILE A CA 1
ATOM 617 C C . ILE A 1 77 ? -7.571 -5.072 20.875 1.00 90.56 77 ILE A C 1
ATOM 619 O O . ILE A 1 77 ? -6.455 -5.049 20.354 1.00 90.56 77 ILE A O 1
ATOM 623 N N . SER A 1 78 ? -8.633 -4.631 20.198 1.00 86.94 78 SER A N 1
ATOM 624 C CA . SER A 1 78 ? -8.597 -4.195 18.794 1.00 86.94 78 SER A CA 1
ATOM 625 C C . SER A 1 78 ? -7.510 -3.149 18.481 1.00 86.94 78 SER A C 1
ATOM 627 O O . SER A 1 78 ? -6.749 -3.357 17.527 1.00 86.94 78 SER A O 1
ATOM 629 N N . PRO A 1 79 ? -7.360 -2.039 19.246 1.00 87.38 79 PRO A N 1
ATOM 630 C CA . PRO A 1 79 ? -6.268 -1.088 19.051 1.00 87.38 79 PRO A CA 1
ATOM 631 C C . PRO A 1 79 ? -4.885 -1.716 19.228 1.00 87.38 79 PRO A C 1
ATOM 633 O O . PRO A 1 79 ? -3.944 -1.197 18.650 1.00 87.38 79 PRO A O 1
ATOM 636 N N . ARG A 1 80 ? -4.737 -2.815 19.974 1.00 89.25 80 ARG A N 1
ATOM 637 C CA . ARG A 1 80 ? -3.456 -3.504 20.183 1.00 89.25 80 ARG A CA 1
ATOM 638 C C . ARG A 1 80 ? -3.075 -4.403 19.008 1.00 89.25 80 ARG A C 1
ATOM 640 O O . ARG A 1 80 ? -1.909 -4.425 18.621 1.00 89.25 80 ARG A O 1
ATOM 647 N N . VAL A 1 81 ? -4.042 -5.123 18.433 1.00 89.75 81 VAL A N 1
ATOM 648 C CA . VAL A 1 81 ? -3.791 -6.087 17.341 1.00 89.75 81 VAL A CA 1
ATOM 649 C C . VAL A 1 81 ? -3.587 -5.382 16.003 1.00 89.75 81 VAL A C 1
ATOM 651 O O . VAL A 1 81 ? -2.668 -5.716 15.256 1.00 89.75 81 VAL A O 1
ATOM 654 N N . LEU A 1 82 ? -4.425 -4.389 15.694 1.00 90.94 82 LEU A N 1
ATOM 655 C CA . LEU A 1 82 ? -4.408 -3.685 14.407 1.00 90.94 82 LEU A CA 1
ATOM 656 C C . LEU A 1 82 ? -4.340 -2.156 14.589 1.00 90.94 82 LEU A C 1
ATOM 658 O O . LEU A 1 82 ? -5.162 -1.433 14.013 1.00 90.94 82 LEU A O 1
ATOM 662 N N . PRO A 1 83 ? -3.347 -1.630 15.339 1.00 93.44 83 PRO A N 1
ATOM 663 C CA . PRO A 1 83 ? -3.279 -0.212 15.701 1.00 93.44 83 PRO A CA 1
ATOM 664 C C . PRO A 1 83 ? -3.242 0.691 14.468 1.00 93.44 83 PRO A C 1
ATOM 666 O O . PRO A 1 83 ? -3.977 1.675 14.376 1.00 93.44 83 PRO A O 1
ATOM 669 N N . TYR A 1 84 ? -2.433 0.314 13.475 1.00 94.50 84 TYR A N 1
ATOM 670 C CA . TYR A 1 84 ? -2.284 1.084 12.246 1.00 94.50 84 TYR A CA 1
ATOM 671 C C . TYR A 1 84 ? -3.572 1.121 11.415 1.00 94.50 84 TYR A C 1
ATOM 673 O O . TYR A 1 84 ? -3.955 2.174 10.915 1.00 94.50 84 TYR A O 1
ATOM 681 N N . TYR A 1 85 ? -4.286 -0.003 11.300 1.00 92.44 85 TYR A N 1
ATOM 682 C CA . TYR A 1 85 ? -5.541 -0.047 10.545 1.00 92.44 85 TYR A CA 1
ATOM 683 C C . TYR A 1 85 ? -6.641 0.758 11.238 1.00 92.44 85 TYR A C 1
ATOM 685 O O . TYR A 1 85 ? -7.363 1.486 10.559 1.00 92.44 85 TYR A O 1
ATOM 693 N N . LYS A 1 86 ? -6.728 0.705 12.577 1.00 92.69 86 LYS A N 1
ATOM 694 C CA . LYS A 1 86 ? -7.637 1.567 13.351 1.00 92.69 86 LYS A CA 1
ATOM 695 C C . LYS A 1 86 ? -7.336 3.045 13.081 1.00 92.69 86 LYS A C 1
ATOM 697 O O . LYS A 1 86 ? -8.250 3.801 12.760 1.00 92.69 86 LYS A O 1
ATOM 702 N N . HIS A 1 87 ? -6.058 3.428 13.110 1.00 94.06 87 HIS A N 1
ATOM 703 C CA . HIS A 1 87 ? -5.619 4.786 12.785 1.00 94.06 87 HIS A CA 1
ATOM 704 C C . HIS A 1 87 ? -5.991 5.199 11.346 1.00 94.06 87 HIS A C 1
ATOM 706 O O . HIS A 1 87 ? -6.514 6.292 11.133 1.00 94.06 87 HIS A O 1
ATOM 712 N N . MET A 1 88 ? -5.800 4.324 10.355 1.00 95.94 88 MET A N 1
ATOM 713 C CA . MET A 1 88 ? -6.166 4.606 8.960 1.00 95.94 88 MET A CA 1
ATOM 714 C C . MET A 1 88 ? -7.674 4.739 8.750 1.00 95.94 88 MET A C 1
ATOM 716 O O . MET A 1 88 ? -8.104 5.624 8.012 1.00 95.94 88 MET A O 1
ATOM 720 N N . VAL A 1 89 ? -8.489 3.917 9.417 1.00 94.69 89 VAL A N 1
ATOM 721 C CA . VAL A 1 89 ? -9.955 4.038 9.367 1.00 94.69 89 VAL A CA 1
ATOM 722 C C . VAL A 1 89 ? -10.411 5.363 9.976 1.00 94.69 89 VAL A C 1
ATOM 724 O O . VAL A 1 89 ? -11.262 6.029 9.396 1.00 94.69 89 VAL A O 1
ATOM 727 N N . GLN A 1 90 ? -9.818 5.785 11.094 1.00 94.38 90 GLN A N 1
ATOM 728 C CA . GLN A 1 90 ? -10.116 7.084 11.708 1.00 94.38 90 GLN A CA 1
ATOM 729 C C . GLN A 1 90 ? -9.699 8.258 10.810 1.00 94.38 90 GLN A C 1
ATOM 731 O O . GLN A 1 90 ? -10.437 9.230 10.684 1.00 94.38 90 GLN A O 1
ATOM 736 N N . LYS A 1 91 ? -8.536 8.160 10.156 1.00 96.31 91 LYS A N 1
ATOM 737 C CA . LYS A 1 91 ? -7.971 9.233 9.324 1.00 96.31 91 LYS A CA 1
ATOM 738 C C . LYS A 1 91 ? -8.629 9.352 7.945 1.00 96.31 91 LYS A C 1
ATOM 740 O O . LYS A 1 91 ? -8.821 10.458 7.448 1.00 96.31 91 LYS A O 1
ATOM 745 N N . TYR A 1 92 ? -8.935 8.227 7.301 1.00 96.81 92 TYR A N 1
ATOM 746 C CA . TYR A 1 92 ? -9.348 8.173 5.893 1.00 96.81 92 TYR A CA 1
ATOM 747 C C . TYR A 1 92 ? -10.742 7.581 5.666 1.00 96.81 92 TYR A C 1
ATOM 749 O O . TYR A 1 92 ? -11.269 7.676 4.556 1.00 96.81 92 TYR A O 1
ATOM 757 N N . GLY A 1 93 ? -11.363 7.019 6.703 1.00 95.25 93 GLY A N 1
ATOM 758 C CA . GLY A 1 93 ? -12.699 6.438 6.656 1.00 95.25 93 GLY A CA 1
ATOM 759 C C . GLY A 1 93 ? -12.719 4.954 6.286 1.00 95.25 93 GLY A C 1
ATOM 760 O O . GLY A 1 93 ? -11.695 4.272 6.225 1.00 95.25 93 GLY A O 1
ATOM 761 N N . LYS A 1 94 ? -13.932 4.447 6.032 1.00 94.56 94 LYS A N 1
ATOM 762 C CA . LYS A 1 94 ? -14.216 3.011 5.849 1.00 94.56 94 LYS A CA 1
ATOM 763 C C . LYS A 1 94 ? -13.648 2.394 4.568 1.00 94.56 94 LYS A C 1
ATOM 765 O O . LYS A 1 94 ? -13.544 1.177 4.482 1.00 94.56 94 LYS A O 1
ATOM 770 N N . LYS A 1 95 ? -13.298 3.217 3.577 1.00 95.62 95 LYS A N 1
ATOM 771 C CA . LYS A 1 95 ? -12.625 2.805 2.338 1.00 95.62 95 LYS A CA 1
ATOM 772 C C . LYS A 1 95 ? -11.262 3.472 2.282 1.00 95.62 95 LYS A C 1
ATOM 774 O O . LYS A 1 95 ? -11.137 4.609 1.821 1.00 95.62 95 LYS A O 1
ATOM 779 N N . ASN A 1 96 ? -10.243 2.767 2.756 1.00 97.19 96 ASN A N 1
ATOM 780 C CA . ASN A 1 96 ? -8.886 3.291 2.776 1.00 97.19 96 ASN A CA 1
ATOM 781 C C . ASN A 1 96 ? -7.863 2.332 2.167 1.00 97.19 96 ASN A C 1
ATOM 783 O O . ASN A 1 96 ? -8.171 1.179 1.871 1.00 97.19 96 ASN A O 1
ATOM 787 N N . PHE A 1 97 ? -6.660 2.831 1.904 1.00 97.06 97 PHE A N 1
ATOM 788 C CA . PHE A 1 97 ? -5.554 2.019 1.412 1.00 97.06 97 PHE A CA 1
ATOM 789 C C . PHE A 1 97 ? -4.226 2.445 2.023 1.00 97.06 97 PHE A C 1
ATOM 791 O O . PHE A 1 97 ? -4.044 3.597 2.418 1.00 97.06 97 PHE A O 1
ATOM 798 N N . ILE A 1 98 ? -3.304 1.488 2.058 1.00 96.31 98 ILE A N 1
ATOM 799 C CA . ILE A 1 98 ? -1.948 1.637 2.587 1.00 96.31 98 ILE A CA 1
ATOM 800 C C . ILE A 1 98 ? -0.949 1.003 1.619 1.00 96.31 98 ILE A C 1
ATOM 802 O O . ILE A 1 98 ? -1.300 0.106 0.846 1.00 96.31 98 ILE A O 1
ATOM 806 N N . TRP A 1 99 ? 0.305 1.433 1.663 1.00 96.31 99 TRP A N 1
ATOM 807 C CA . TRP A 1 99 ? 1.375 0.922 0.810 1.00 96.31 99 TRP A CA 1
ATOM 808 C C . TRP A 1 99 ? 2.306 -0.015 1.572 1.00 96.31 99 TRP A C 1
ATOM 810 O O . TRP A 1 99 ? 2.911 0.367 2.566 1.00 96.31 99 TRP A O 1
ATOM 820 N N . PHE A 1 100 ? 2.502 -1.226 1.057 1.00 92.31 100 PHE A N 1
ATOM 821 C CA . PHE A 1 100 ? 3.594 -2.111 1.460 1.00 92.31 100 PHE A CA 1
ATOM 822 C C . PHE A 1 100 ? 4.572 -2.230 0.298 1.00 92.31 100 PHE A C 1
ATOM 824 O O . PHE A 1 100 ? 4.360 -2.985 -0.660 1.00 92.31 100 PHE A O 1
ATOM 831 N N . GLY A 1 101 ? 5.619 -1.408 0.356 1.00 91.75 101 GLY A N 1
ATOM 832 C CA . GLY A 1 101 ? 6.465 -1.125 -0.794 1.00 91.75 101 GLY A CA 1
ATOM 833 C C . GLY A 1 101 ? 5.640 -0.708 -2.009 1.00 91.75 101 GLY A C 1
ATOM 834 O O . GLY A 1 101 ? 4.796 0.175 -1.917 1.00 91.75 101 GLY A O 1
ATOM 835 N N . THR A 1 102 ? 5.840 -1.365 -3.153 1.00 93.19 102 THR A N 1
ATOM 836 C CA . THR A 1 102 ? 5.126 -1.046 -4.412 1.00 93.19 102 THR A CA 1
ATOM 837 C C . THR A 1 102 ? 3.698 -1.604 -4.496 1.00 93.19 102 THR A C 1
ATOM 839 O O . THR A 1 102 ? 3.021 -1.394 -5.505 1.00 93.19 102 THR A O 1
ATOM 842 N N . LYS A 1 103 ? 3.226 -2.332 -3.472 1.00 92.50 103 LYS A N 1
ATOM 843 C CA . LYS A 1 103 ? 1.894 -2.954 -3.448 1.00 92.50 103 LYS A CA 1
ATOM 844 C C . LYS A 1 103 ? 0.943 -2.148 -2.560 1.00 92.50 103 LYS A C 1
ATOM 846 O O . LYS A 1 103 ? 1.201 -1.991 -1.369 1.00 92.50 103 LYS A O 1
ATOM 851 N N . ALA A 1 104 ? -0.175 -1.697 -3.122 1.00 94.94 104 ALA A N 1
ATOM 852 C CA . ALA A 1 104 ? -1.276 -1.138 -2.342 1.00 94.94 104 ALA A CA 1
ATOM 853 C C . ALA A 1 104 ? -2.087 -2.268 -1.690 1.00 94.94 104 ALA A C 1
ATOM 855 O O . ALA A 1 104 ? -2.391 -3.269 -2.342 1.00 94.94 104 ALA A O 1
ATOM 856 N N . ARG A 1 105 ? -2.454 -2.100 -0.420 1.00 93.75 105 ARG A N 1
ATOM 857 C CA . ARG A 1 105 ? -3.396 -2.958 0.309 1.00 93.75 105 ARG A CA 1
ATOM 858 C C . ARG A 1 105 ? -4.643 -2.147 0.626 1.00 93.75 105 ARG A C 1
ATOM 860 O O . ARG A 1 105 ? -4.536 -1.039 1.146 1.00 93.75 105 ARG A O 1
ATOM 867 N N . LEU A 1 106 ? -5.804 -2.694 0.286 1.00 95.06 106 LEU A N 1
ATOM 868 C CA . LEU A 1 106 ? -7.093 -2.035 0.478 1.00 95.06 106 LEU A CA 1
ATOM 869 C C . LEU A 1 106 ? -7.712 -2.474 1.801 1.00 95.06 106 LEU A C 1
ATOM 871 O O . LEU A 1 106 ? -7.633 -3.644 2.166 1.00 95.06 106 LEU A O 1
ATOM 875 N N . SER A 1 107 ? -8.350 -1.534 2.485 1.00 94.75 107 SER A N 1
ATOM 876 C CA . SER A 1 107 ? -9.161 -1.770 3.670 1.00 94.75 107 SER A CA 1
ATOM 877 C C . SER A 1 107 ? -10.580 -1.294 3.396 1.00 94.75 107 SER A C 1
ATOM 879 O O . SER A 1 107 ? -10.805 -0.148 2.990 1.00 94.75 107 SER A O 1
ATOM 881 N N . VAL A 1 108 ? -11.531 -2.201 3.599 1.00 95.31 108 VAL A N 1
ATOM 882 C CA . VAL A 1 108 ? -12.964 -1.950 3.465 1.00 95.31 108 VAL A CA 1
ATOM 883 C C . VAL A 1 108 ? -13.621 -2.395 4.762 1.00 95.31 108 VAL A C 1
ATOM 885 O O . VAL A 1 108 ? -13.595 -3.574 5.095 1.00 95.31 108 VAL A O 1
ATOM 888 N N . THR A 1 109 ? -14.191 -1.446 5.499 1.00 93.31 109 THR A N 1
ATOM 889 C CA . THR A 1 109 ? -14.919 -1.701 6.755 1.00 93.31 109 THR A CA 1
ATOM 890 C C . THR A 1 109 ? -16.401 -1.345 6.652 1.00 93.31 109 THR A C 1
ATOM 892 O O . THR A 1 109 ? -17.104 -1.259 7.657 1.00 93.31 109 THR A O 1
ATOM 895 N N . ASP A 1 110 ? -16.889 -1.125 5.430 1.00 92.69 110 ASP A N 1
ATOM 896 C CA . ASP A 1 110 ? -18.313 -0.995 5.150 1.00 92.69 110 ASP A CA 1
ATOM 897 C C . ASP A 1 110 ? -18.989 -2.381 5.199 1.00 92.69 110 ASP A C 1
ATOM 899 O O . ASP A 1 110 ? -18.607 -3.250 4.414 1.00 92.69 110 ASP A O 1
ATOM 903 N N . PRO A 1 111 ? -19.976 -2.615 6.084 1.00 93.31 111 PRO A N 1
ATOM 904 C CA . PRO A 1 111 ? -20.587 -3.935 6.248 1.00 93.31 111 PRO A CA 1
ATOM 905 C C . PRO A 1 111 ? -21.257 -4.489 4.986 1.00 93.31 111 PRO A C 1
ATOM 907 O O . PRO A 1 111 ? -21.242 -5.702 4.777 1.00 93.31 111 PRO A O 1
ATOM 910 N N . VAL A 1 112 ? -21.827 -3.626 4.137 1.00 94.81 112 VAL A N 1
ATOM 911 C CA . VAL A 1 112 ? -22.494 -4.047 2.896 1.00 94.81 112 VAL A CA 1
ATOM 912 C C . VAL A 1 112 ? -21.452 -4.546 1.904 1.00 94.81 112 VAL A C 1
ATOM 914 O O . VAL A 1 112 ? -21.585 -5.648 1.375 1.00 94.81 112 VAL A O 1
ATOM 917 N N . LEU A 1 113 ? -20.372 -3.782 1.712 1.00 93.31 113 LEU A N 1
ATOM 918 C CA . LEU A 1 113 ? -19.277 -4.185 0.826 1.00 93.31 113 LEU A CA 1
ATOM 919 C C . LEU A 1 113 ? -18.519 -5.401 1.357 1.00 93.31 113 LEU A C 1
ATOM 921 O O . LEU A 1 113 ? -18.136 -6.267 0.578 1.00 93.31 113 LEU A O 1
ATOM 925 N N . VAL A 1 114 ? -18.305 -5.491 2.671 1.00 94.81 114 VAL A N 1
ATOM 926 C CA . VAL A 1 114 ? -17.664 -6.659 3.288 1.00 94.81 114 VAL A CA 1
ATOM 927 C C . VAL A 1 114 ? -18.497 -7.912 3.035 1.00 94.81 114 VAL A C 1
ATOM 929 O O . VAL A 1 114 ? -17.948 -8.921 2.601 1.00 94.81 114 VAL A O 1
ATOM 932 N N . LYS A 1 115 ? -19.818 -7.849 3.243 1.00 96.19 115 LYS A N 1
ATOM 933 C CA . LYS A 1 115 ? -20.717 -8.974 2.959 1.00 96.19 115 LYS A CA 1
ATOM 934 C C . LYS A 1 115 ? -20.656 -9.386 1.488 1.00 96.19 115 LYS A C 1
ATOM 936 O O . LYS A 1 115 ? -20.546 -10.573 1.199 1.00 96.19 115 LYS A O 1
ATOM 941 N N . ASP A 1 116 ? -20.693 -8.418 0.577 1.00 95.44 116 ASP A N 1
ATOM 942 C CA . ASP A 1 116 ? -20.616 -8.660 -0.865 1.00 95.44 116 ASP A CA 1
ATOM 943 C C . ASP A 1 116 ? -19.283 -9.318 -1.278 1.00 95.44 116 ASP A C 1
ATOM 945 O O . ASP A 1 116 ? -19.283 -10.360 -1.934 1.00 95.44 116 ASP A O 1
ATOM 949 N N . ILE A 1 117 ? -18.146 -8.793 -0.811 1.00 94.50 117 ILE A N 1
ATOM 950 C CA . ILE A 1 117 ? -16.811 -9.365 -1.062 1.00 94.50 117 ILE A CA 1
ATOM 951 C C . ILE A 1 117 ? -16.724 -10.803 -0.537 1.00 94.50 117 ILE A C 1
ATOM 953 O O . ILE A 1 117 ? -16.293 -11.705 -1.255 1.00 94.50 117 ILE A O 1
ATOM 957 N N . LEU A 1 118 ? -17.152 -11.032 0.708 1.00 94.50 118 LEU A N 1
ATOM 958 C CA . LEU A 1 118 ? -17.072 -12.348 1.345 1.00 94.50 118 LEU A CA 1
ATOM 959 C C . LEU A 1 118 ? -18.041 -13.368 0.732 1.00 94.50 118 LEU A C 1
ATOM 961 O O . LEU A 1 118 ? -17.790 -14.568 0.819 1.00 94.50 118 LEU A O 1
ATOM 965 N N . SER A 1 119 ? -19.111 -12.914 0.075 1.00 96.62 119 SER A N 1
ATOM 966 C CA . SER A 1 119 ? -20.040 -13.787 -0.651 1.00 96.62 119 SER A CA 1
ATOM 967 C C . SER A 1 119 ? -19.488 -14.315 -1.983 1.00 96.62 119 SER A C 1
ATOM 969 O O . SER A 1 119 ? -20.060 -15.242 -2.554 1.00 96.62 119 SER A O 1
ATOM 971 N N . ARG A 1 120 ? -18.357 -13.774 -2.466 1.00 96.31 120 ARG A N 1
ATOM 972 C CA . ARG A 1 120 ? -17.731 -14.118 -3.755 1.00 96.31 120 ARG A CA 1
ATOM 973 C C . ARG A 1 120 ? -16.310 -14.687 -3.581 1.00 96.31 120 ARG A C 1
ATOM 975 O O . ARG A 1 120 ? -15.345 -14.117 -4.096 1.00 96.31 120 ARG A O 1
ATOM 982 N N . PRO A 1 121 ? -16.140 -15.839 -2.902 1.00 92.94 121 PRO A N 1
ATOM 983 C CA . PRO A 1 121 ? -14.823 -16.391 -2.554 1.00 92.94 121 PRO A CA 1
ATOM 984 C C . PRO A 1 121 ? -13.975 -16.818 -3.766 1.00 92.94 121 PRO A C 1
ATOM 986 O O . PRO A 1 121 ? -12.749 -16.886 -3.674 1.00 92.94 121 PRO A O 1
ATOM 989 N N . ASN A 1 122 ? -14.608 -17.084 -4.913 1.00 92.81 122 ASN A N 1
ATOM 990 C CA . ASN A 1 122 ? -13.906 -17.427 -6.152 1.00 92.81 122 ASN A CA 1
ATOM 991 C C . ASN A 1 122 ? -13.186 -16.216 -6.768 1.00 92.81 122 ASN A C 1
ATOM 993 O O . ASN A 1 122 ? -12.113 -16.379 -7.355 1.00 92.81 122 ASN A O 1
ATOM 997 N N . GLU A 1 123 ? -13.760 -15.019 -6.607 1.00 93.69 123 GLU A N 1
ATOM 998 C CA . GLU A 1 123 ? -13.194 -13.742 -7.057 1.00 93.69 123 GLU A CA 1
ATOM 999 C C . GLU A 1 123 ? -12.231 -13.171 -6.008 1.00 93.69 123 GLU A C 1
ATOM 1001 O O . GLU A 1 123 ? -11.111 -12.772 -6.331 1.00 93.69 123 GLU A O 1
ATOM 1006 N N . PHE A 1 124 ? -12.639 -13.187 -4.735 1.00 90.75 124 PHE A N 1
ATOM 1007 C CA . PHE A 1 124 ? -11.861 -12.685 -3.604 1.00 90.75 124 PHE A CA 1
ATOM 1008 C C . PHE A 1 124 ? -11.304 -13.841 -2.783 1.00 90.75 124 PHE A C 1
ATOM 1010 O O . PHE A 1 124 ? -11.809 -14.199 -1.719 1.00 90.75 124 PHE A O 1
ATOM 1017 N N . ARG A 1 125 ? -10.228 -14.434 -3.298 1.00 89.81 125 ARG A N 1
ATOM 1018 C CA . ARG A 1 125 ? -9.574 -15.560 -2.633 1.00 89.81 125 ARG A CA 1
ATOM 1019 C C . ARG A 1 125 ? -8.915 -15.122 -1.329 1.00 89.81 125 ARG A C 1
ATOM 1021 O O . ARG A 1 125 ? -8.250 -14.085 -1.268 1.00 89.81 125 ARG A O 1
ATOM 1028 N N . LYS A 1 126 ? -9.038 -15.967 -0.304 1.00 86.88 126 LYS A N 1
ATOM 1029 C CA . LYS A 1 126 ? -8.235 -15.856 0.916 1.00 86.88 126 LYS A CA 1
ATOM 1030 C C . LYS A 1 126 ? -6.742 -15.934 0.539 1.00 86.88 126 LYS A C 1
ATOM 1032 O O . LYS A 1 126 ? -6.397 -16.734 -0.334 1.00 86.88 126 LYS A O 1
ATOM 1037 N N . PRO A 1 127 ? -5.858 -15.137 1.167 1.00 80.62 127 PRO A N 1
ATOM 1038 C CA . PRO A 1 127 ? -4.416 -15.305 0.999 1.00 80.62 127 PRO A CA 1
ATOM 1039 C C . PRO A 1 127 ? -4.014 -16.756 1.298 1.00 80.62 127 PRO A C 1
ATOM 1041 O O . PRO A 1 127 ? -4.504 -17.318 2.281 1.00 80.62 127 PRO A O 1
ATOM 1044 N N . SER A 1 128 ? -3.161 -17.366 0.469 1.00 78.25 128 SER A N 1
ATOM 1045 C CA . SER A 1 128 ? -2.596 -18.679 0.800 1.00 78.25 128 SER A CA 1
ATOM 1046 C C . SER A 1 128 ? -1.687 -18.553 2.025 1.00 78.25 128 SER A C 1
ATOM 1048 O O . SER A 1 128 ? -1.067 -17.510 2.243 1.00 78.25 128 SER A O 1
ATOM 1050 N N . ASN A 1 129 ? -1.632 -19.606 2.842 1.00 66.88 129 ASN A N 1
ATOM 1051 C CA . ASN A 1 129 ? -0.833 -19.622 4.069 1.00 66.88 129 ASN A CA 1
ATOM 1052 C C . ASN A 1 129 ? 0.690 -19.679 3.809 1.00 66.88 129 ASN A C 1
ATOM 1054 O O . ASN A 1 129 ? 1.448 -19.484 4.750 1.00 66.88 129 ASN A O 1
ATOM 1058 N N . ASP A 1 130 ? 1.142 -19.846 2.560 1.00 56.06 130 ASP A N 1
ATOM 1059 C CA . ASP A 1 130 ? 2.556 -20.036 2.160 1.00 56.06 130 ASP A CA 1
ATOM 1060 C C . ASP A 1 130 ? 3.477 -18.807 2.365 1.00 56.06 130 ASP A C 1
ATOM 1062 O O . ASP A 1 130 ? 4.544 -18.697 1.763 1.00 56.06 130 ASP A O 1
ATOM 1066 N N . HIS A 1 131 ? 3.054 -17.809 3.140 1.00 52.62 131 HIS A N 1
ATOM 1067 C CA . HIS A 1 131 ? 3.794 -16.563 3.366 1.00 52.62 131 HIS A CA 1
ATOM 1068 C C . HIS A 1 131 ? 4.070 -16.282 4.853 1.00 52.62 131 HIS A C 1
ATOM 1070 O O . HIS A 1 131 ? 4.411 -15.147 5.194 1.00 52.62 131 HIS A O 1
ATOM 1076 N N . MET A 1 132 ? 3.886 -17.278 5.728 1.00 39.88 132 MET A N 1
ATOM 1077 C CA . MET A 1 132 ? 4.206 -17.194 7.161 1.00 39.88 132 MET A CA 1
ATOM 1078 C C . MET A 1 132 ? 5.276 -18.193 7.636 1.00 39.88 132 MET A C 1
ATOM 1080 O O . MET A 1 132 ? 5.508 -18.248 8.842 1.00 39.88 132 MET A O 1
ATOM 1084 N N . ASP A 1 133 ? 5.950 -18.884 6.712 1.00 33.12 133 ASP A N 1
ATOM 1085 C CA . ASP A 1 133 ? 7.172 -19.661 6.975 1.00 33.12 133 ASP A CA 1
ATOM 1086 C C . ASP A 1 133 ? 8.411 -18.921 6.441 1.00 33.12 133 ASP A C 1
ATOM 1088 O O . ASP A 1 133 ? 8.320 -18.333 5.331 1.00 33.12 133 ASP A O 1
#

pLDDT: mean 91.86, std 9.73, range [33.12, 98.06]

Organism: NCBI:txid360622

Sequence (133 aa):
MDATIASIVISVLALVILRYTIKLANRYWFRPKKIEKRLRELGFRGNPYRIVFGDANDVGLIRAQVTSKPMELSDDISPRVLPYYKHMVQKYGKKNFIWFGTKARLSVTDPVLVKDILSRPNEFRKPSNDHMD

Solvent-accessible surface area (backbone atoms only — not comparable to full-atom values): 7674 Å² total; per-residue (Å²): 113,66,70,60,52,52,52,51,53,53,52,52,51,51,50,51,52,53,53,50,51,53,52,46,45,40,55,63,46,53,48,42,54,52,50,52,53,53,40,46,75,72,64,34,32,59,75,78,92,38,74,77,44,36,42,50,63,60,43,50,51,46,41,52,61,53,66,73,49,88,79,60,92,87,51,81,58,62,60,69,79,41,35,50,59,53,51,43,37,74,74,42,34,51,38,21,39,48,31,58,26,73,43,78,46,80,45,69,68,42,68,68,60,43,52,55,49,66,72,36,51,88,81,52,60,77,82,73,76,87,76,80,122

Foldseek 3Di:
DVVVVVVVVVVVVVVVVVVVVVVCCVQFPVVLVVVVVVLVVVVAAEDRADAFAWCVVVQVVQQVVLVVDDDDPPDDCVCNPRVPVVVQCVVGNQWYWTDGHSDIDTGHPDPVVVVVLVVCCVVVPDDDPVPPD

Secondary structure (DSSP, 8-state):
-HHHHHHHHHHHHHHHHHHHHHHHHIIIIIHHHHHHHHHHHTT-EEPPP-TTTBTHHHHHHHHHHHHTS---TTS-SHHHHSHHHHHHHHHH-SEEEEEETTEEEEEE--HHHHHHHHT-TTTSPPPPSTT--

InterPro domains:
  IPR036396 Cytochrome P450 superfamily [SSF48264] (78-129)
  IPR050665 Plant Cytochrome P450 Monooxygenases [PTHR24282] (20-127)